Protein AF-A0A7V6R7X1-F1 (afdb_monomer)

pLDDT: mean 80.24, std 19.77, range [39.16, 97.25]

Nearest PDB structures (foldseek):
  8z6g-assembly3_F  TM=8.104E-0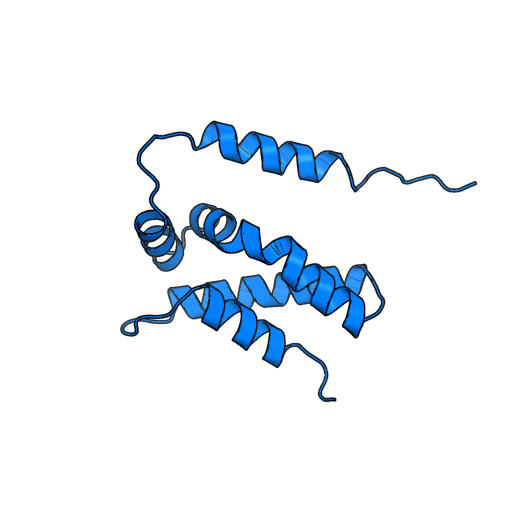1  e=7.798E-03  Pseudomonas aeruginosa
  8z6g-assembly1_B  TM=7.998E-01  e=6.661E-03  Pseudomonas aeruginosa
  5wur-assembly1_A  TM=8.521E-01  e=8.299E-02  Bacillus subtilis subsp. subtilis str. 168
  6dxo-assembly1_A  TM=8.336E-01  e=2.637E-01  Streptomyces venezuelae ATCC 10712
  5wur-assembly2_B  TM=8.017E-01  e=2.780E-01  Bacillus subtilis subsp. subtilis str. 168

Foldseek 3Di:
DDDDPDPDPPVVVVVVVVVVVPPPPDDDLVNLLVCLLVVNPVSLCVNCVVVLVVQLVVLCVQVVDNVRSVVLSVVLSVQLSVVSNPDDDDPDDSVNSSVVSSVVSRPDD

Structure (mmCIF, N/CA/C/O backbone):
data_AF-A0A7V6R7X1-F1
#
_entry.id   AF-A0A7V6R7X1-F1
#
loop_
_atom_site.group_PDB
_atom_site.id
_atom_site.type_symbol
_atom_site.label_atom_id
_atom_site.label_alt_id
_atom_site.label_comp_id
_atom_site.label_asym_id
_atom_site.label_entity_id
_atom_site.label_seq_id
_atom_site.pdbx_PDB_ins_code
_atom_site.Cartn_x
_atom_site.Cartn_y
_atom_site.Cartn_z
_atom_site.occupancy
_atom_site.B_iso_or_equiv
_atom_site.auth_seq_id
_atom_site.auth_comp_id
_atom_site.auth_asym_id
_atom_site.auth_atom_id
_atom_site.pdbx_PDB_model_num
ATOM 1 N N . MET A 1 1 ? 2.155 2.011 -38.279 1.00 39.66 1 MET A N 1
ATOM 2 C CA . MET A 1 1 ? 3.055 2.353 -37.157 1.00 39.66 1 MET A CA 1
ATOM 3 C C . MET A 1 1 ? 2.211 2.602 -35.918 1.00 39.66 1 MET A C 1
ATOM 5 O O . MET A 1 1 ? 1.250 3.352 -36.013 1.00 39.66 1 MET A O 1
ATOM 9 N N . GLY A 1 2 ? 2.538 1.871 -34.847 1.00 44.44 2 GLY A N 1
ATOM 10 C CA . GLY A 1 2 ? 1.941 1.805 -33.504 1.00 44.44 2 GLY A CA 1
ATOM 11 C C . GLY A 1 2 ? 0.762 2.716 -33.172 1.00 44.44 2 GLY A C 1
ATOM 12 O O . GLY A 1 2 ? 0.941 3.905 -32.918 1.00 44.44 2 GLY A O 1
ATOM 13 N N . LYS A 1 3 ? -0.428 2.111 -33.091 1.00 48.31 3 LYS A N 1
ATOM 14 C CA . LYS A 1 3 ? -1.525 2.613 -32.259 1.00 48.31 3 LYS A CA 1
ATOM 15 C C . LYS A 1 3 ? -1.179 2.377 -30.780 1.00 48.31 3 LYS A C 1
ATOM 17 O O . LYS A 1 3 ? -0.297 1.584 -30.482 1.00 48.31 3 LYS A O 1
ATOM 22 N N . GLU A 1 4 ? -1.947 3.032 -29.909 1.00 43.97 4 GLU A N 1
ATOM 23 C CA . GLU A 1 4 ? -2.047 2.806 -28.453 1.00 43.97 4 GLU A CA 1
ATOM 24 C C . GLU A 1 4 ? -1.233 3.747 -27.547 1.00 43.97 4 GLU A C 1
ATOM 26 O O . GLU A 1 4 ? -0.453 3.341 -26.696 1.00 43.97 4 GLU A O 1
ATOM 31 N N . ARG A 1 5 ? -1.535 5.049 -27.639 1.00 43.69 5 ARG A N 1
ATOM 32 C CA . ARG A 1 5 ? -1.410 6.000 -26.514 1.00 43.69 5 ARG A CA 1
ATOM 33 C C . ARG A 1 5 ? -2.741 6.136 -25.755 1.00 43.69 5 ARG A C 1
ATOM 35 O O . ARG A 1 5 ? -3.225 7.235 -25.528 1.00 43.69 5 ARG A O 1
ATOM 42 N N . GLY A 1 6 ? -3.387 5.008 -25.451 1.00 39.16 6 GLY A N 1
ATOM 43 C CA . GLY A 1 6 ? -4.769 4.980 -24.949 1.00 39.16 6 GLY A CA 1
ATOM 44 C C . GLY A 1 6 ? -4.942 4.774 -23.442 1.00 39.16 6 GLY A C 1
ATOM 45 O O . GLY A 1 6 ? -6.056 4.927 -22.952 1.00 39.16 6 GLY A O 1
ATOM 46 N N . LEU A 1 7 ? -3.887 4.424 -22.693 1.00 45.88 7 LEU A N 1
ATOM 47 C CA . LEU A 1 7 ? -4.035 3.996 -21.289 1.00 45.88 7 LEU A CA 1
ATOM 48 C C . LEU A 1 7 ? -3.414 4.924 -20.233 1.00 45.88 7 LEU A C 1
ATOM 50 O O . LEU A 1 7 ? -3.650 4.705 -19.046 1.00 45.88 7 LEU A O 1
ATOM 54 N N . SER A 1 8 ? -2.655 5.957 -20.613 1.00 49.72 8 SER A N 1
ATOM 55 C CA . SER A 1 8 ? -1.958 6.811 -19.638 1.00 49.72 8 SER A CA 1
ATOM 56 C C . SER A 1 8 ? -2.762 8.023 -19.164 1.00 49.72 8 SER A C 1
ATOM 58 O O . SER A 1 8 ? -2.602 8.415 -18.018 1.00 49.72 8 SER A O 1
ATOM 60 N N . GLU A 1 9 ? -3.657 8.602 -19.970 1.00 44.53 9 GLU A N 1
ATOM 61 C CA . GLU A 1 9 ? -4.271 9.901 -19.620 1.00 44.53 9 GLU A CA 1
ATOM 62 C C . GLU A 1 9 ? -5.688 9.799 -19.031 1.00 44.53 9 GLU A C 1
ATOM 64 O O . GLU A 1 9 ? -6.096 10.663 -18.254 1.00 44.53 9 GLU A O 1
ATOM 69 N N . ASN A 1 10 ? -6.416 8.707 -19.295 1.00 42.59 10 ASN A N 1
ATOM 70 C CA . ASN A 1 10 ? -7.805 8.562 -18.835 1.00 42.59 10 ASN A CA 1
ATOM 71 C C . ASN A 1 10 ? -7.940 7.975 -17.414 1.00 42.59 10 ASN A C 1
ATOM 73 O O . ASN A 1 10 ? -8.997 8.072 -16.802 1.00 42.59 10 ASN A O 1
ATOM 77 N N . ARG A 1 11 ? -6.879 7.367 -16.856 1.00 46.03 11 ARG A N 1
ATOM 78 C CA . ARG A 1 11 ? -6.875 6.917 -15.446 1.00 46.03 11 ARG A CA 1
ATOM 79 C C . ARG A 1 11 ? -6.431 8.015 -14.482 1.00 46.03 11 ARG A C 1
ATOM 81 O O . ARG A 1 11 ? -6.961 8.087 -13.381 1.00 46.03 11 ARG A O 1
ATOM 88 N N . LEU A 1 12 ? -5.535 8.906 -14.913 1.00 44.72 12 LEU A N 1
ATOM 89 C CA . LEU A 1 12 ? -5.095 10.069 -14.127 1.00 44.72 12 LEU A CA 1
ATOM 90 C C . LEU A 1 12 ? -6.210 11.115 -13.951 1.00 44.72 12 LEU A C 1
ATOM 92 O O . LEU A 1 12 ? -6.329 11.712 -12.886 1.00 44.72 12 LEU A O 1
ATOM 96 N N . SER A 1 13 ? -7.075 11.282 -14.953 1.00 44.25 13 SER A N 1
ATOM 97 C CA . SER A 1 13 ? -8.230 12.190 -14.884 1.00 44.25 13 SER A CA 1
ATOM 98 C C . SER A 1 13 ? -9.359 11.673 -13.979 1.00 44.25 13 SER A C 1
ATOM 100 O O . SER A 1 13 ? -10.052 12.485 -13.374 1.00 44.25 13 SER A O 1
ATOM 102 N N . ILE A 1 14 ? -9.508 10.353 -13.797 1.00 50.44 14 ILE A N 1
ATOM 103 C CA . ILE A 1 14 ? -10.437 9.782 -12.798 1.00 50.44 14 ILE A CA 1
ATOM 104 C C . ILE A 1 14 ? -9.889 9.938 -11.372 1.00 50.44 14 ILE A C 1
ATOM 106 O O . ILE A 1 14 ? -10.660 10.203 -10.452 1.00 50.44 14 ILE A O 1
ATOM 110 N N . ILE A 1 15 ? -8.570 9.817 -11.186 1.00 51.84 15 ILE A N 1
ATOM 111 C CA . ILE A 1 15 ? -7.921 9.985 -9.875 1.00 51.84 15 ILE A CA 1
ATOM 112 C C . ILE A 1 15 ? -8.025 11.442 -9.402 1.00 51.84 15 ILE A C 1
ATOM 114 O O . ILE A 1 15 ? -8.459 11.680 -8.278 1.00 51.84 15 ILE A O 1
ATOM 118 N N . ASN A 1 16 ? -7.736 12.414 -10.277 1.00 45.84 16 ASN A N 1
ATOM 119 C CA . ASN A 1 16 ? -7.869 13.833 -9.928 1.00 45.84 16 ASN A CA 1
ATOM 120 C C . ASN A 1 16 ? -9.326 14.240 -9.650 1.00 45.84 16 ASN A C 1
ATOM 122 O O . ASN A 1 16 ? -9.563 15.023 -8.741 1.00 45.84 16 ASN A O 1
ATOM 126 N N . ASN A 1 17 ? -10.307 13.671 -10.363 1.00 43.00 17 ASN A N 1
ATOM 127 C CA . ASN A 1 17 ? -11.726 13.954 -10.102 1.00 43.00 17 ASN A CA 1
ATOM 128 C C . ASN A 1 17 ? -12.254 13.331 -8.802 1.00 43.00 17 ASN A C 1
ATOM 130 O O . ASN A 1 17 ? -13.216 13.844 -8.238 1.00 43.00 17 ASN A O 1
ATOM 134 N N . ARG A 1 18 ? -11.679 12.217 -8.322 1.00 52.97 18 ARG A N 1
ATOM 135 C CA . ARG A 1 18 ? -12.118 11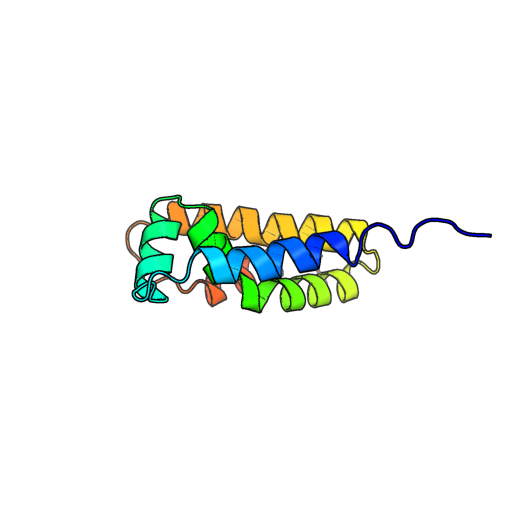.630 -7.047 1.00 52.97 18 ARG A CA 1
ATOM 136 C C . ARG A 1 18 ? -11.761 12.521 -5.869 1.00 52.97 18 ARG A C 1
ATOM 138 O O . ARG A 1 18 ? -12.601 12.654 -4.996 1.00 52.97 18 ARG A O 1
ATOM 145 N N . PHE A 1 19 ? -10.585 13.147 -5.864 1.00 52.28 19 PHE A N 1
ATOM 146 C CA . PHE A 1 19 ? -10.148 14.019 -4.767 1.00 52.28 19 PHE A CA 1
ATOM 147 C C . PHE A 1 19 ? -11.090 15.213 -4.530 1.00 52.28 19 PHE A C 1
ATOM 149 O O . PHE A 1 19 ? -11.369 15.536 -3.379 1.00 52.28 19 PHE A O 1
ATOM 156 N N . ASP A 1 20 ? -11.641 15.816 -5.589 1.00 51.16 20 ASP A N 1
ATOM 157 C CA . ASP A 1 20 ? -12.607 16.923 -5.475 1.00 51.16 20 ASP A CA 1
ATOM 158 C C . ASP A 1 20 ? -13.999 16.483 -4.971 1.00 51.16 20 ASP A C 1
ATOM 160 O O . ASP A 1 20 ? -14.735 17.290 -4.405 1.00 51.16 20 ASP A O 1
ATOM 164 N N . LEU A 1 21 ? -14.377 15.206 -5.124 1.00 52.06 21 LEU A N 1
ATOM 165 C CA . LEU A 1 21 ? -15.691 14.686 -4.704 1.00 52.06 21 LEU A CA 1
ATOM 166 C C . LEU A 1 21 ? -15.766 14.302 -3.217 1.00 52.06 21 LEU A C 1
ATOM 168 O O . LEU A 1 21 ? -16.863 14.116 -2.696 1.00 52.06 21 LEU A O 1
ATOM 172 N N . ILE A 1 22 ? -14.619 14.190 -2.543 1.00 53.41 22 ILE A N 1
ATOM 173 C CA . ILE A 1 22 ? -14.487 13.824 -1.116 1.00 53.41 22 ILE A CA 1
ATOM 174 C C . ILE A 1 22 ? -14.056 15.020 -0.265 1.00 53.41 22 ILE A C 1
ATOM 176 O O . ILE A 1 22 ? -13.668 14.858 0.886 1.00 53.41 22 ILE A O 1
ATOM 180 N N . ALA A 1 23 ? -14.158 16.237 -0.807 1.00 49.25 23 ALA A N 1
ATOM 181 C CA . ALA A 1 23 ? -13.892 17.488 -0.102 1.00 49.25 23 ALA A CA 1
ATOM 182 C C . ALA A 1 23 ? -14.970 17.819 0.958 1.00 49.25 23 ALA A C 1
ATOM 184 O O . ALA A 1 23 ? -15.403 18.966 1.085 1.00 49.25 23 ALA A O 1
ATOM 185 N N . ASP A 1 24 ? -15.400 16.821 1.732 1.00 52.47 24 ASP A N 1
ATOM 186 C CA . ASP A 1 24 ? -15.969 17.050 3.049 1.00 52.47 24 ASP A CA 1
ATOM 187 C C . ASP A 1 24 ? -14.801 17.364 3.994 1.00 52.47 24 ASP A C 1
ATOM 189 O O . ASP A 1 24 ? -13.781 16.676 4.041 1.00 52.47 24 ASP A O 1
ATOM 193 N N . LYS A 1 25 ? -14.901 18.498 4.675 1.00 52.53 25 LYS A N 1
ATOM 194 C CA . LYS A 1 25 ? -13.785 19.290 5.212 1.00 52.53 25 LYS A CA 1
ATOM 195 C C . LYS A 1 25 ? -13.067 18.658 6.426 1.00 52.53 25 LYS A C 1
ATOM 197 O O . LYS A 1 25 ? -12.226 19.320 7.030 1.00 52.53 25 LYS A O 1
ATOM 202 N N . ASP A 1 26 ? -13.364 17.398 6.753 1.00 54.62 26 ASP A N 1
ATOM 203 C CA . ASP A 1 26 ? -13.068 16.739 8.033 1.00 54.62 26 ASP A CA 1
ATOM 204 C C . ASP A 1 26 ? -12.384 15.352 7.907 1.00 54.62 26 ASP A C 1
ATOM 206 O O . ASP A 1 26 ? -12.271 14.610 8.887 1.00 54.62 26 ASP A O 1
ATOM 210 N N . GLU A 1 27 ? -11.878 14.961 6.730 1.00 69.38 27 GLU A N 1
ATOM 211 C CA . GLU A 1 27 ? -11.126 13.701 6.582 1.00 69.38 27 GLU A CA 1
ATOM 212 C C . GLU A 1 27 ? -9.644 13.849 6.964 1.00 69.38 27 GLU A C 1
ATOM 214 O O . GLU A 1 27 ? -8.763 14.058 6.131 1.00 69.38 27 GLU A O 1
ATOM 219 N N . THR A 1 28 ? -9.352 13.722 8.261 1.00 84.94 28 THR A N 1
ATOM 220 C CA . THR A 1 28 ? -7.971 13.634 8.760 1.00 84.94 28 THR A CA 1
ATOM 221 C C . THR A 1 28 ? -7.317 12.295 8.383 1.00 84.94 28 THR A C 1
ATOM 223 O O . THR A 1 28 ? -8.017 11.285 8.235 1.00 84.94 28 THR A O 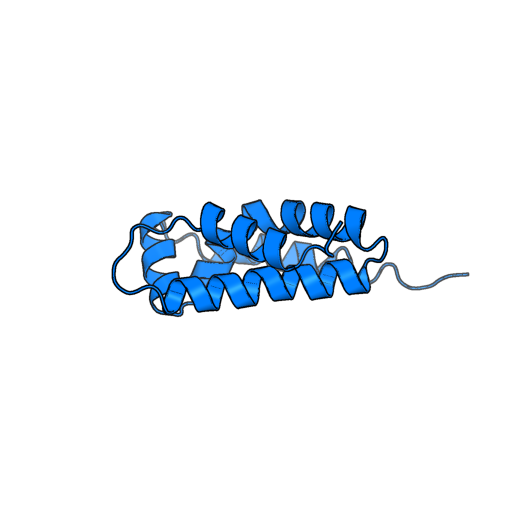1
ATOM 226 N N . PRO A 1 29 ? -5.973 12.226 8.286 1.00 83.12 29 PRO A N 1
ATOM 227 C CA . PRO A 1 29 ? -5.256 10.962 8.091 1.00 83.12 29 PRO A CA 1
ATOM 228 C C . PRO A 1 29 ? -5.649 9.886 9.113 1.00 83.12 29 PRO A C 1
ATOM 230 O O . PRO A 1 29 ? -5.756 8.710 8.774 1.00 83.12 29 PRO A O 1
ATOM 233 N N . GLU A 1 30 ? -5.916 10.283 10.355 1.00 86.50 30 GLU A N 1
ATOM 234 C CA . GLU A 1 30 ? -6.372 9.407 11.432 1.00 86.50 30 GLU A CA 1
ATOM 235 C C . GLU A 1 30 ? -7.779 8.847 11.177 1.00 86.50 30 GLU A C 1
ATOM 237 O O . GLU A 1 30 ? -8.017 7.659 11.406 1.00 86.50 30 GLU A O 1
ATOM 242 N N . SER A 1 31 ? -8.699 9.674 10.667 1.00 89.81 31 SER A N 1
ATOM 243 C CA . SER A 1 31 ? -10.050 9.251 10.272 1.00 89.81 31 SER A CA 1
ATOM 244 C C . SER A 1 31 ? -9.998 8.259 9.110 1.00 89.81 31 SER A C 1
ATOM 246 O O . SER A 1 31 ? -10.581 7.173 9.185 1.00 89.81 31 SER A O 1
ATOM 248 N N . LEU A 1 32 ? -9.212 8.573 8.076 1.00 90.19 32 LEU A N 1
ATOM 249 C CA . LEU A 1 32 ? -8.978 7.678 6.943 1.00 90.19 32 LEU A CA 1
ATOM 250 C C . LEU A 1 32 ? -8.373 6.350 7.403 1.00 90.19 32 LEU A C 1
ATOM 252 O O . LEU A 1 32 ? -8.812 5.284 6.975 1.00 90.19 32 LEU A O 1
ATOM 256 N N . PHE A 1 33 ? -7.409 6.390 8.324 1.00 90.94 33 PHE A N 1
ATOM 257 C CA . PHE A 1 33 ? -6.788 5.192 8.882 1.00 90.94 33 PHE A CA 1
ATOM 258 C C . PHE A 1 33 ? -7.797 4.312 9.624 1.00 90.94 33 PHE A C 1
ATOM 260 O O . PHE A 1 33 ? -7.811 3.095 9.432 1.00 90.94 33 PHE A O 1
ATOM 267 N N . ALA A 1 34 ? -8.668 4.910 10.439 1.00 90.06 34 ALA A N 1
ATOM 268 C CA . ALA A 1 34 ? -9.714 4.180 11.144 1.00 90.06 34 ALA A CA 1
ATOM 269 C C . ALA A 1 34 ? -10.710 3.519 10.174 1.00 90.06 34 ALA A C 1
ATOM 271 O O . ALA A 1 34 ? -11.007 2.332 10.322 1.00 90.06 34 ALA A O 1
ATOM 272 N N . LYS A 1 35 ? -11.167 4.252 9.149 1.00 91.75 35 LYS A N 1
ATOM 273 C CA . LYS A 1 35 ? -12.053 3.726 8.097 1.00 91.75 35 LYS A CA 1
ATOM 274 C C . LYS A 1 35 ? -11.391 2.591 7.312 1.00 91.75 35 LYS A C 1
ATOM 276 O O . LYS A 1 35 ? -11.976 1.520 7.163 1.00 91.75 35 LYS A O 1
ATOM 281 N N . ALA A 1 36 ? -10.144 2.778 6.881 1.00 92.62 36 ALA A N 1
ATOM 282 C CA . ALA A 1 36 ? -9.384 1.763 6.155 1.00 92.62 36 ALA A CA 1
ATOM 283 C C . ALA A 1 36 ? -9.204 0.484 6.986 1.00 92.62 36 ALA A C 1
ATOM 285 O O . ALA A 1 36 ? -9.385 -0.622 6.480 1.00 92.62 36 ALA A O 1
ATOM 286 N N . ARG A 1 37 ? -8.930 0.620 8.289 1.00 91.38 37 ARG A N 1
ATOM 287 C CA . ARG A 1 37 ? -8.845 -0.514 9.222 1.00 91.38 37 ARG A CA 1
ATOM 288 C C . ARG A 1 37 ? -10.184 -1.226 9.423 1.00 91.38 37 ARG A C 1
ATOM 290 O O . ARG A 1 37 ? -10.194 -2.428 9.667 1.00 91.38 37 ARG A O 1
ATOM 297 N N . ALA A 1 38 ? -11.300 -0.512 9.284 1.00 92.50 38 ALA A N 1
ATOM 298 C CA . ALA A 1 38 ? -12.645 -1.085 9.274 1.00 92.50 38 ALA A CA 1
ATOM 299 C C . ALA A 1 38 ? -13.022 -1.752 7.933 1.00 92.50 38 ALA A C 1
ATOM 301 O O . ALA A 1 38 ? -14.103 -2.329 7.827 1.00 92.50 38 ALA A O 1
ATOM 302 N N . GLY A 1 39 ? -12.139 -1.714 6.928 1.00 92.12 39 GLY A N 1
ATOM 303 C CA . GLY A 1 39 ? -12.350 -2.334 5.620 1.00 92.12 39 GLY A CA 1
ATOM 304 C C . GLY A 1 39 ? -12.817 -1.374 4.523 1.00 92.12 39 GLY A C 1
ATOM 305 O O . GLY A 1 39 ? -13.196 -1.837 3.448 1.00 92.12 39 GLY A O 1
ATOM 306 N N . ASP A 1 40 ? -12.785 -0.059 4.755 1.00 93.50 40 ASP A N 1
ATOM 307 C CA . ASP A 1 40 ? -13.095 0.930 3.722 1.00 93.50 40 ASP A CA 1
ATOM 308 C C . ASP A 1 40 ? -11.955 1.024 2.694 1.00 93.50 40 ASP A C 1
ATOM 310 O O . ASP A 1 40 ? -10.863 1.532 2.969 1.00 93.50 40 ASP A O 1
ATOM 314 N N . ILE A 1 41 ? -12.224 0.523 1.488 1.00 92.19 41 ILE A N 1
ATOM 315 C CA . ILE A 1 41 ? -11.267 0.513 0.379 1.00 92.19 41 ILE A CA 1
ATOM 316 C C . ILE A 1 41 ? -10.959 1.936 -0.100 1.00 92.19 41 ILE A C 1
ATOM 318 O O . ILE A 1 41 ? -9.810 2.217 -0.425 1.00 92.19 41 ILE A O 1
ATOM 322 N N . GLN A 1 42 ? -11.939 2.843 -0.121 1.00 91.12 42 GLN A N 1
ATOM 323 C CA . GLN A 1 42 ? -11.725 4.211 -0.605 1.00 91.12 42 GLN A CA 1
ATOM 324 C C . GLN A 1 42 ? -10.826 4.987 0.356 1.00 91.12 42 GLN A C 1
ATOM 326 O O . GLN A 1 42 ? -9.878 5.644 -0.073 1.00 91.12 42 GLN A O 1
ATOM 331 N N . ALA A 1 43 ? -11.058 4.839 1.662 1.00 90.69 43 ALA A N 1
ATOM 332 C CA . ALA A 1 43 ? -10.185 5.431 2.668 1.00 90.69 43 ALA A CA 1
ATOM 333 C C . ALA A 1 43 ? -8.751 4.884 2.568 1.00 90.69 43 ALA A C 1
ATOM 335 O O . ALA A 1 43 ? -7.784 5.634 2.702 1.00 90.69 43 ALA A O 1
ATOM 336 N N . PHE A 1 44 ? -8.597 3.586 2.286 1.00 93.38 44 PHE A N 1
ATOM 337 C CA . PHE A 1 44 ? -7.284 2.993 2.054 1.00 93.38 44 PHE A CA 1
ATOM 338 C C . PHE A 1 44 ? -6.605 3.549 0.797 1.00 93.38 44 PHE A C 1
ATOM 340 O O . PHE A 1 44 ? -5.432 3.903 0.871 1.00 93.38 44 PHE A O 1
ATOM 347 N N . GLU A 1 45 ? -7.322 3.672 -0.325 1.00 91.94 45 GLU A N 1
ATOM 348 C CA . GLU A 1 45 ? -6.798 4.266 -1.566 1.00 91.94 45 GLU A CA 1
ATOM 349 C C . GLU A 1 45 ? -6.221 5.669 -1.322 1.00 91.94 45 GLU A C 1
ATOM 351 O O . GLU A 1 45 ? -5.106 5.955 -1.760 1.00 91.94 45 GLU A O 1
ATOM 356 N N . LEU A 1 46 ? -6.919 6.505 -0.547 1.00 90.94 46 LEU A N 1
ATOM 357 C CA . LEU A 1 46 ? -6.452 7.848 -0.184 1.00 90.94 46 LEU A CA 1
ATOM 358 C C . LEU A 1 46 ? -5.193 7.826 0.688 1.00 90.94 46 LEU A C 1
ATOM 360 O O . LEU A 1 46 ? -4.284 8.630 0.486 1.00 90.94 46 LEU A O 1
ATOM 364 N N . LEU A 1 47 ? -5.100 6.890 1.637 1.00 91.69 47 LEU A N 1
ATOM 365 C CA . LEU A 1 47 ? -3.905 6.737 2.474 1.00 91.69 47 LEU A CA 1
ATOM 366 C C . LEU A 1 47 ? -2.680 6.289 1.676 1.00 91.69 47 LEU A C 1
ATOM 368 O O . LEU A 1 47 ? -1.553 6.646 2.035 1.00 91.69 47 LEU A O 1
ATOM 372 N N . ILE A 1 48 ? -2.876 5.465 0.640 1.00 93.56 48 ILE A N 1
ATOM 373 C CA . ILE A 1 48 ? -1.766 4.884 -0.118 1.00 93.56 48 ILE A CA 1
ATOM 374 C C . ILE A 1 48 ? -1.319 5.719 -1.320 1.00 93.56 48 ILE A C 1
ATOM 376 O O . ILE A 1 48 ? -0.234 5.453 -1.840 1.00 93.56 48 ILE A O 1
ATOM 380 N N . ASP A 1 49 ? -2.102 6.714 -1.744 1.00 92.69 49 ASP A N 1
ATOM 381 C CA . ASP A 1 49 ? -1.805 7.605 -2.875 1.00 92.69 49 ASP A CA 1
ATOM 382 C C . ASP A 1 49 ? -0.333 8.076 -2.943 1.00 92.69 49 ASP A C 1
ATOM 384 O O . ASP A 1 49 ? 0.333 7.810 -3.955 1.00 92.69 49 ASP A O 1
ATOM 388 N N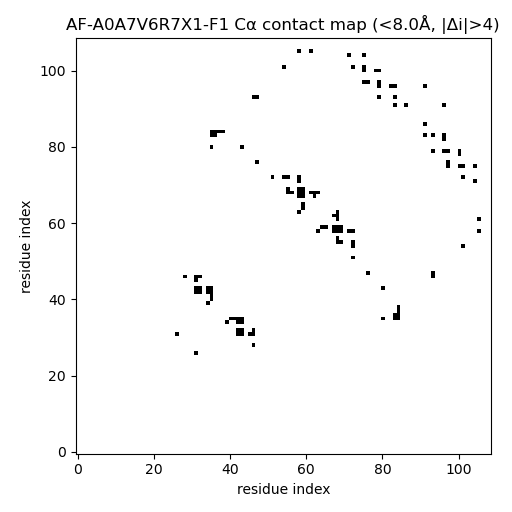 . PRO A 1 50 ? 0.270 8.619 -1.860 1.00 92.12 50 PRO A N 1
ATOM 389 C CA . PRO A 1 50 ? 1.667 9.064 -1.893 1.00 92.12 50 PRO A CA 1
ATOM 390 C C . PRO A 1 50 ? 2.687 7.934 -2.127 1.00 92.12 50 PRO A C 1
ATOM 392 O O . PRO A 1 50 ? 3.845 8.198 -2.463 1.00 92.12 50 PRO A O 1
ATOM 395 N N . TYR A 1 51 ? 2.294 6.669 -1.959 1.00 95.44 51 TYR A N 1
ATOM 396 C CA . TYR A 1 51 ? 3.147 5.498 -2.164 1.00 95.44 51 TYR A CA 1
ATOM 397 C C . TYR A 1 51 ? 2.962 4.850 -3.539 1.00 95.44 51 TYR A C 1
ATOM 399 O O . TYR A 1 51 ? 3.880 4.154 -3.977 1.00 95.44 51 TYR A O 1
ATOM 407 N N . LEU A 1 52 ? 1.850 5.094 -4.247 1.00 92.75 52 LEU A N 1
ATOM 408 C CA . LEU A 1 52 ? 1.526 4.445 -5.528 1.00 92.75 52 LEU A CA 1
ATOM 409 C C . LEU A 1 52 ? 2.671 4.568 -6.537 1.00 92.75 52 LEU A C 1
ATOM 411 O O . LEU A 1 52 ? 3.213 3.566 -7.010 1.00 92.75 52 LEU A O 1
ATOM 415 N N . LYS A 1 53 ? 3.102 5.805 -6.811 1.00 94.06 53 LYS A N 1
ATOM 416 C CA . LYS A 1 53 ? 4.193 6.078 -7.757 1.00 94.06 53 LYS A CA 1
ATOM 417 C C . LYS A 1 53 ? 5.515 5.475 -7.285 1.00 94.06 53 LYS A C 1
ATOM 419 O O . LYS A 1 53 ? 6.255 4.915 -8.088 1.00 94.06 53 LYS A O 1
ATOM 424 N N . LYS A 1 54 ? 5.817 5.582 -5.989 1.00 95.62 54 LYS A N 1
ATOM 425 C CA . LYS A 1 54 ? 7.102 5.148 -5.430 1.00 95.62 54 LYS A CA 1
ATOM 426 C C . LYS A 1 54 ? 7.264 3.632 -5.479 1.00 95.62 54 LYS A C 1
ATOM 428 O O . LYS A 1 54 ? 8.308 3.155 -5.914 1.00 95.62 54 LYS A O 1
ATOM 433 N N . ILE A 1 55 ? 6.244 2.886 -5.063 1.00 96.38 55 ILE A N 1
ATOM 434 C CA . ILE A 1 55 ? 6.260 1.421 -5.103 1.00 96.38 55 ILE A CA 1
ATOM 435 C C . ILE A 1 55 ? 6.316 0.935 -6.545 1.00 96.38 55 ILE A C 1
ATOM 437 O O . ILE A 1 55 ? 7.156 0.094 -6.854 1.00 96.38 55 ILE A O 1
ATOM 441 N N . TYR A 1 56 ? 5.537 1.539 -7.443 1.00 95.44 56 TYR A N 1
ATOM 442 C CA . TYR A 1 56 ? 5.616 1.204 -8.860 1.00 95.44 56 TYR A CA 1
ATOM 443 C C . TYR A 1 56 ? 7.015 1.426 -9.442 1.00 95.44 56 TYR A C 1
ATOM 445 O O . TYR A 1 56 ? 7.533 0.547 -10.122 1.00 95.44 56 TYR A O 1
ATOM 453 N N . SER A 1 57 ? 7.671 2.552 -9.141 1.00 95.50 57 SER A N 1
ATOM 454 C CA . SER A 1 57 ? 9.044 2.798 -9.599 1.00 95.50 57 SER A CA 1
ATOM 455 C C . SER A 1 57 ? 10.047 1.783 -9.048 1.00 95.50 57 SER A C 1
ATOM 457 O O . SER A 1 57 ? 10.928 1.353 -9.785 1.00 95.50 57 SER A O 1
ATOM 459 N N . ILE A 1 58 ? 9.918 1.377 -7.780 1.00 95.19 58 ILE A N 1
ATOM 460 C CA . ILE A 1 58 ? 10.772 0.331 -7.198 1.00 95.19 58 ILE A CA 1
ATOM 461 C C . ILE A 1 58 ? 10.580 -0.984 -7.957 1.00 95.19 58 ILE A C 1
ATOM 463 O O . ILE A 1 58 ? 11.561 -1.574 -8.398 1.00 95.19 58 ILE A O 1
ATOM 467 N N . MET A 1 59 ? 9.332 -1.411 -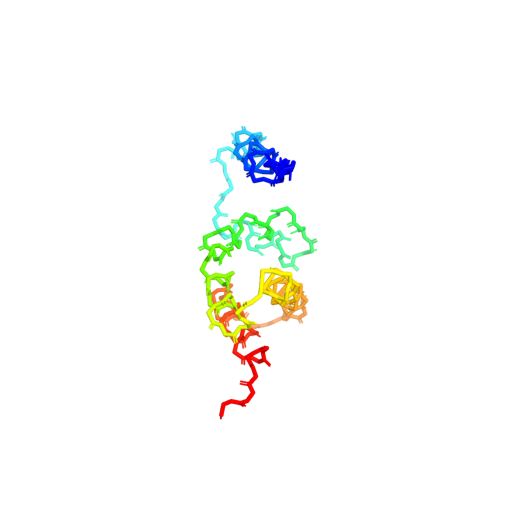8.158 1.00 95.25 59 MET A N 1
ATOM 468 C CA . MET A 1 59 ? 9.045 -2.668 -8.850 1.00 95.25 59 MET A CA 1
ATOM 469 C C . MET A 1 59 ? 9.464 -2.617 -10.319 1.00 95.25 59 MET A C 1
ATOM 471 O O . MET A 1 59 ? 10.012 -3.585 -10.828 1.00 95.25 59 MET A O 1
ATOM 475 N N . LEU A 1 60 ? 9.297 -1.479 -10.991 1.00 95.50 60 LEU A N 1
ATOM 476 C CA . LEU A 1 60 ? 9.728 -1.320 -12.377 1.00 95.50 60 LEU A CA 1
ATOM 477 C C . LEU A 1 60 ? 11.243 -1.463 -12.539 1.00 95.50 60 LEU A C 1
ATOM 479 O O . LEU A 1 60 ? 11.685 -2.103 -13.485 1.00 95.50 60 LEU A O 1
ATOM 483 N N . ASN A 1 61 ? 12.031 -0.918 -11.610 1.00 95.25 61 ASN A N 1
ATOM 484 C CA . ASN A 1 61 ? 13.489 -1.063 -11.643 1.00 95.25 61 ASN A CA 1
ATOM 485 C C . ASN A 1 61 ? 13.955 -2.505 -11.401 1.00 95.25 61 ASN A C 1
ATOM 487 O O . ASN A 1 61 ? 15.041 -2.870 -11.826 1.00 95.25 61 ASN A O 1
ATOM 491 N N . VAL A 1 62 ? 13.165 -3.298 -10.678 1.00 94.00 62 VAL A N 1
ATOM 492 C CA . VAL A 1 62 ? 13.528 -4.662 -10.269 1.00 94.00 62 VAL A CA 1
ATOM 493 C C . VAL A 1 62 ? 13.083 -5.698 -11.294 1.00 94.00 62 VAL A C 1
ATOM 495 O O . VAL A 1 62 ? 13.820 -6.631 -11.583 1.00 94.00 62 VAL A O 1
ATOM 498 N N . TYR A 1 63 ? 11.869 -5.548 -11.818 1.00 93.25 63 TYR A N 1
ATOM 499 C CA . TYR A 1 63 ? 11.266 -6.500 -12.747 1.00 93.25 63 TYR A CA 1
ATOM 500 C C . TYR A 1 63 ? 11.503 -6.129 -14.217 1.00 93.25 63 TYR A C 1
ATOM 502 O O . TYR A 1 63 ? 11.227 -6.943 -15.091 1.00 93.25 63 TYR A O 1
ATOM 510 N N . GLU A 1 64 ? 11.959 -4.900 -14.498 1.00 93.00 64 GLU A N 1
ATOM 511 C CA . GLU A 1 64 ? 12.275 -4.375 -15.842 1.00 93.00 64 GLU A CA 1
ATOM 512 C C . GLU A 1 64 ? 11.129 -4.506 -16.869 1.00 93.00 64 GLU A C 1
ATOM 514 O O . GLU A 1 64 ? 11.313 -4.362 -18.077 1.00 93.00 64 GLU A O 1
ATOM 519 N N . ASN A 1 65 ? 9.909 -4.737 -16.383 1.00 93.50 65 ASN A N 1
ATOM 520 C CA . ASN A 1 65 ? 8.710 -4.969 -17.169 1.00 93.50 65 ASN A CA 1
ATOM 521 C C . ASN A 1 65 ? 7.527 -4.251 -16.507 1.00 93.50 65 ASN A C 1
ATOM 523 O O . ASN A 1 65 ? 7.293 -4.386 -15.306 1.00 93.50 65 ASN A O 1
ATOM 527 N N . SER A 1 66 ? 6.772 -3.472 -17.285 1.00 92.75 66 SER A N 1
ATOM 528 C CA . SER A 1 66 ? 5.654 -2.673 -16.772 1.00 92.75 66 SER A CA 1
ATOM 529 C C . SER A 1 66 ? 4.454 -3.506 -16.313 1.00 92.75 66 SER A C 1
ATOM 531 O O . SER A 1 66 ? 3.778 -3.108 -15.362 1.00 92.75 66 SER A O 1
ATOM 533 N N . GLU A 1 67 ? 4.182 -4.643 -16.956 1.00 94.56 67 GLU A N 1
ATOM 534 C CA . GLU A 1 67 ? 3.096 -5.557 -16.594 1.00 94.56 67 GLU A CA 1
ATOM 535 C C . GLU A 1 67 ? 3.378 -6.204 -15.238 1.00 94.56 67 GLU A C 1
ATOM 537 O O . GLU A 1 67 ? 2.558 -6.097 -14.321 1.00 94.56 67 GLU A O 1
ATOM 542 N N . ASP A 1 68 ? 4.573 -6.772 -15.067 1.00 94.25 68 ASP A N 1
ATOM 543 C CA . ASP A 1 68 ? 4.987 -7.357 -13.792 1.00 94.25 68 ASP A CA 1
ATOM 544 C C . ASP A 1 68 ? 5.101 -6.302 -12.696 1.00 94.25 68 ASP A C 1
ATOM 546 O O . ASP A 1 68 ? 4.583 -6.500 -11.597 1.00 94.25 68 ASP A O 1
ATOM 550 N N . ALA A 1 69 ? 5.686 -5.140 -12.993 1.00 94.25 69 ALA A N 1
ATOM 551 C CA . ALA A 1 69 ? 5.768 -4.047 -12.032 1.00 94.25 69 ALA A CA 1
ATOM 552 C C . ALA A 1 69 ? 4.381 -3.600 -11.557 1.00 94.25 69 ALA A C 1
ATOM 554 O O . ALA A 1 69 ? 4.180 -3.381 -10.360 1.00 9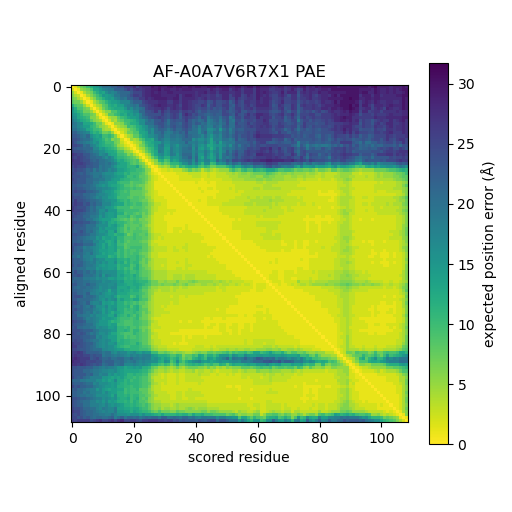4.25 69 ALA A O 1
ATOM 555 N N . SER A 1 70 ? 3.407 -3.493 -12.467 1.00 93.06 70 SER A N 1
ATOM 556 C CA . SER A 1 70 ? 2.027 -3.153 -12.119 1.00 93.06 70 SER A CA 1
ATOM 557 C C . SER A 1 70 ? 1.383 -4.243 -11.267 1.00 93.06 70 SER A C 1
ATOM 559 O O . SER A 1 70 ? 0.828 -3.939 -10.209 1.00 93.06 70 SER A O 1
ATOM 561 N N . ARG A 1 71 ? 1.503 -5.509 -11.682 1.00 96.69 71 ARG A N 1
ATOM 562 C CA . ARG A 1 71 ? 0.935 -6.666 -10.980 1.00 96.69 71 ARG A CA 1
ATOM 563 C C . ARG A 1 71 ? 1.491 -6.795 -9.564 1.00 96.69 71 ARG A C 1
ATOM 565 O O . ARG A 1 71 ? 0.721 -6.906 -8.613 1.00 96.69 71 ARG A O 1
ATOM 572 N N . ILE A 1 72 ? 2.811 -6.726 -9.409 1.00 96.31 72 ILE A N 1
ATOM 573 C CA . ILE A 1 72 ? 3.472 -6.842 -8.106 1.00 96.31 72 ILE A CA 1
ATOM 574 C C . ILE A 1 72 ? 3.153 -5.633 -7.226 1.00 96.31 72 ILE A C 1
ATOM 576 O O . ILE A 1 72 ? 2.860 -5.804 -6.046 1.00 96.31 72 ILE A O 1
ATOM 580 N N . SER A 1 73 ? 3.121 -4.416 -7.780 1.00 95.69 73 SER A N 1
ATOM 581 C CA . SER A 1 73 ? 2.724 -3.228 -7.009 1.00 95.69 73 SER A CA 1
ATOM 582 C C . SER A 1 73 ? 1.299 -3.349 -6.468 1.00 95.69 73 SER A C 1
ATOM 584 O O . SER A 1 73 ? 1.049 -3.017 -5.313 1.00 95.69 73 SER A O 1
ATOM 586 N N . GLN A 1 74 ? 0.362 -3.864 -7.266 1.00 95.88 74 GLN A N 1
ATOM 587 C CA . GLN A 1 74 ? -0.995 -4.143 -6.791 1.00 95.88 74 GLN A CA 1
ATOM 588 C C . GLN A 1 74 ? -0.989 -5.197 -5.680 1.00 95.88 74 GLN A C 1
ATOM 590 O O . GLN A 1 74 ? -1.664 -5.023 -4.667 1.00 95.88 74 GLN A O 1
ATOM 595 N N . GLU A 1 75 ? -0.194 -6.258 -5.831 1.00 96.69 75 GLU A N 1
ATOM 596 C CA . GLU A 1 75 ? -0.054 -7.291 -4.805 1.00 96.69 75 GLU A CA 1
ATOM 597 C C . GLU A 1 75 ? 0.478 -6.721 -3.477 1.00 96.69 75 GLU A C 1
ATOM 599 O O . GLU A 1 75 ? -0.028 -7.103 -2.419 1.00 96.69 75 GLU A O 1
ATOM 604 N N . VAL A 1 76 ? 1.409 -5.753 -3.519 1.00 97.25 76 VAL A N 1
ATOM 605 C CA . VAL A 1 76 ? 1.870 -5.013 -2.328 1.00 97.25 76 VAL A CA 1
ATOM 606 C C . VAL A 1 76 ? 0.693 -4.366 -1.607 1.00 97.25 76 VAL A C 1
ATOM 608 O O . VAL A 1 76 ? 0.506 -4.585 -0.413 1.00 97.25 76 VAL A O 1
ATOM 611 N N . PHE A 1 77 ? -0.122 -3.583 -2.313 1.00 96.94 77 PHE A N 1
ATOM 612 C CA . PHE A 1 77 ? -1.214 -2.841 -1.682 1.00 96.94 77 PHE A CA 1
ATOM 613 C C . PHE A 1 77 ? -2.347 -3.754 -1.200 1.00 96.94 77 PHE A C 1
ATOM 615 O O . PHE A 1 77 ? -2.888 -3.528 -0.120 1.00 96.94 77 PHE A O 1
ATOM 622 N N . ILE A 1 78 ? -2.657 -4.832 -1.929 1.00 96.00 78 ILE A N 1
ATOM 623 C CA . ILE A 1 78 ? -3.649 -5.835 -1.507 1.00 96.00 78 ILE A CA 1
ATOM 624 C C . ILE A 1 78 ? -3.205 -6.525 -0.212 1.00 96.00 78 ILE A C 1
ATOM 626 O O . ILE A 1 78 ? -4.004 -6.686 0.714 1.00 96.00 78 ILE A O 1
ATOM 630 N N . LYS A 1 79 ? -1.937 -6.940 -0.125 1.00 95.62 79 LYS A N 1
ATOM 631 C CA . LYS A 1 79 ? -1.388 -7.552 1.093 1.00 95.62 79 LYS A CA 1
ATOM 632 C C . LYS A 1 79 ? -1.324 -6.548 2.242 1.00 95.62 79 LYS A C 1
ATOM 634 O O . LYS A 1 79 ? -1.724 -6.895 3.349 1.00 95.62 79 LYS A O 1
ATOM 639 N N . ALA A 1 80 ? -0.930 -5.304 1.971 1.00 95.88 80 ALA A N 1
ATOM 640 C CA . ALA A 1 80 ? -0.904 -4.250 2.978 1.00 95.88 80 ALA A CA 1
ATOM 641 C C . ALA A 1 80 ? -2.299 -3.951 3.550 1.00 95.88 80 ALA A C 1
ATOM 643 O O . ALA A 1 80 ? -2.448 -3.821 4.764 1.00 95.88 80 ALA A O 1
ATOM 644 N N . PHE A 1 81 ? -3.335 -3.918 2.707 1.00 95.25 81 PHE A N 1
ATOM 645 C CA . PHE A 1 81 ? -4.720 -3.761 3.154 1.00 95.25 81 PHE A CA 1
ATOM 646 C C . PHE A 1 81 ? -5.165 -4.928 4.042 1.00 95.25 81 PHE A C 1
ATOM 648 O O . PHE A 1 81 ? -5.727 -4.719 5.115 1.00 95.25 81 PHE A O 1
ATOM 655 N N . ARG A 1 82 ? -4.853 -6.166 3.636 1.00 94.12 82 ARG A N 1
ATOM 656 C CA . ARG A 1 82 ? -5.148 -7.368 4.432 1.00 94.12 82 ARG A CA 1
ATOM 657 C C . ARG A 1 82 ? -4.430 -7.363 5.781 1.00 94.12 82 ARG A C 1
ATOM 659 O O . ARG A 1 82 ? -5.011 -7.794 6.770 1.00 94.12 82 ARG A O 1
ATOM 666 N N . GLU A 1 83 ? -3.183 -6.908 5.841 1.00 93.56 83 GLU A N 1
ATOM 667 C CA . GLU A 1 83 ? -2.450 -6.784 7.106 1.00 93.56 83 GLU A CA 1
ATOM 668 C C . GLU A 1 83 ? -3.078 -5.701 7.997 1.00 93.56 83 GLU A C 1
ATOM 670 O O . GLU A 1 83 ? -3.326 -5.950 9.177 1.00 93.56 83 GLU A O 1
ATOM 675 N N . LEU A 1 84 ? -3.441 -4.550 7.421 1.00 93.00 84 LEU A N 1
ATOM 676 C CA . LEU A 1 84 ? -4.079 -3.444 8.138 1.00 93.00 84 LEU A CA 1
ATOM 677 C C . LEU A 1 84 ? -5.384 -3.863 8.835 1.00 93.00 84 LEU A C 1
ATOM 679 O O . LEU A 1 84 ? -5.557 -3.562 10.015 1.00 93.00 84 LEU A O 1
ATOM 683 N N . ILE A 1 85 ? -6.282 -4.570 8.139 1.00 92.75 85 ILE A N 1
ATOM 684 C CA . ILE A 1 85 ? -7.573 -5.012 8.706 1.00 92.75 85 ILE A CA 1
ATOM 685 C C . ILE A 1 85 ? -7.424 -6.140 9.742 1.00 92.75 85 ILE A C 1
ATOM 687 O O . ILE A 1 85 ? -8.271 -6.294 10.622 1.00 92.75 85 ILE A O 1
ATOM 691 N N . ASN A 1 86 ? -6.362 -6.947 9.644 1.00 89.62 86 ASN A N 1
ATOM 692 C CA . ASN A 1 86 ? -6.139 -8.095 10.528 1.00 89.62 86 ASN A CA 1
ATOM 693 C C . ASN A 1 86 ? -5.406 -7.721 11.823 1.00 89.62 86 ASN A C 1
ATOM 695 O O . ASN A 1 86 ? -5.520 -8.426 12.828 1.00 89.62 86 ASN A O 1
ATOM 699 N N . GLU A 1 87 ? -4.671 -6.612 11.833 1.00 80.44 87 GLU A N 1
ATOM 700 C CA . GLU A 1 87 ? -4.016 -6.089 13.026 1.00 80.44 87 GLU A CA 1
ATOM 701 C C . GLU A 1 87 ? -5.064 -5.577 14.032 1.00 80.44 87 GLU A C 1
ATOM 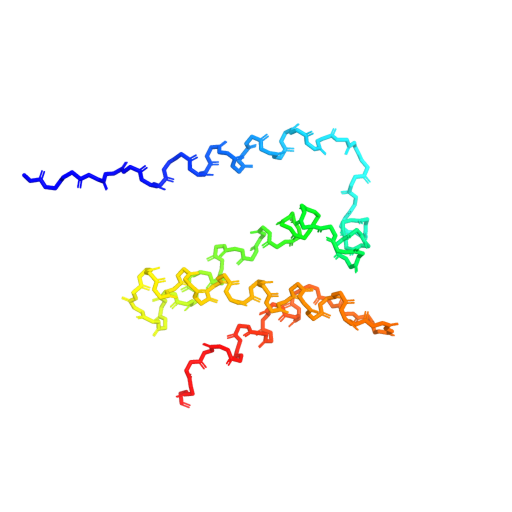703 O O . GLU A 1 87 ? -5.754 -4.587 13.786 1.00 80.44 87 GLU A O 1
ATOM 708 N N . LYS A 1 88 ? -5.174 -6.213 15.209 1.00 66.75 88 LYS A N 1
ATOM 709 C CA . LYS A 1 88 ? -6.188 -5.891 16.244 1.00 66.75 88 LYS A CA 1
ATOM 710 C C . LYS A 1 88 ? -5.655 -5.213 17.515 1.00 66.75 88 LYS A C 1
ATOM 712 O O . LYS A 1 88 ? -6.413 -5.054 18.465 1.00 66.75 88 LYS A O 1
ATOM 717 N N . GLY A 1 89 ? -4.384 -4.804 17.571 1.00 62.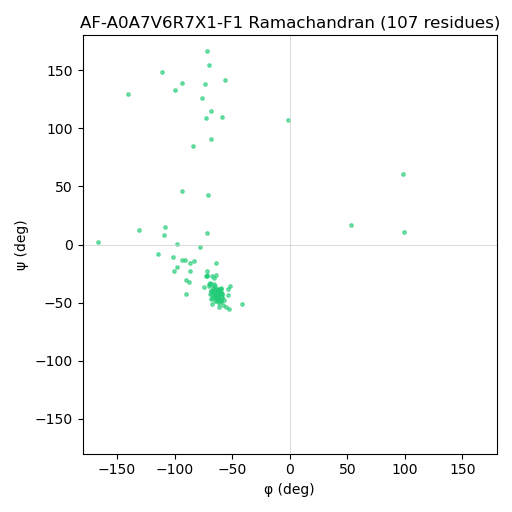94 89 GLY A N 1
ATOM 718 C CA . GLY A 1 89 ? -3.844 -4.275 18.837 1.00 62.94 89 GLY A CA 1
ATOM 719 C C . GLY A 1 89 ? -2.515 -3.524 18.808 1.00 62.94 89 GLY A C 1
ATOM 720 O O . GLY A 1 89 ? -2.054 -3.118 19.869 1.00 62.94 89 GLY A O 1
ATOM 721 N N . LYS A 1 90 ? -1.886 -3.320 17.644 1.00 64.12 90 LYS A N 1
ATOM 722 C CA . LYS A 1 90 ? -0.630 -2.561 17.544 1.00 64.12 90 LYS A CA 1
ATOM 723 C C . LYS A 1 90 ? -0.828 -1.227 16.828 1.00 64.12 90 LYS A C 1
ATOM 725 O O . LYS A 1 90 ? -1.660 -1.109 15.921 1.00 64.12 90 LYS A O 1
ATOM 730 N N . SER A 1 91 ? -0.025 -0.242 17.232 1.00 73.38 91 SER A N 1
ATOM 731 C CA . SER A 1 91 ? 0.232 0.973 16.458 1.00 73.38 91 SER A CA 1
ATOM 732 C C . SER A 1 91 ? 1.029 0.587 15.217 1.00 73.38 91 SER A C 1
ATOM 734 O O . SER A 1 91 ? 2.254 0.500 15.254 1.00 73.38 91 SER A O 1
ATOM 736 N N . VAL A 1 92 ? 0.322 0.290 14.130 1.00 82.56 92 VAL A N 1
ATOM 737 C CA . VAL A 1 92 ? 0.922 0.028 12.821 1.00 82.56 92 VAL A CA 1
ATOM 738 C C . VAL A 1 92 ? 0.814 1.279 11.960 1.00 82.56 92 VAL A C 1
ATOM 740 O O . VAL A 1 92 ? -0.235 1.912 11.903 1.00 82.56 92 VAL A O 1
ATOM 743 N N . SER A 1 93 ? 1.913 1.653 11.308 1.00 88.94 93 SER A N 1
ATOM 744 C CA . SER A 1 93 ? 1.924 2.738 10.324 1.00 88.94 93 SER A CA 1
ATOM 745 C C . SER A 1 93 ? 1.727 2.160 8.928 1.00 88.94 93 SER A C 1
ATOM 747 O O . SER A 1 93 ? 2.356 1.157 8.579 1.00 88.94 93 SER A O 1
ATOM 749 N N . ILE A 1 94 ? 0.922 2.839 8.107 1.00 90.12 94 ILE A N 1
ATOM 750 C CA . ILE A 1 94 ? 0.69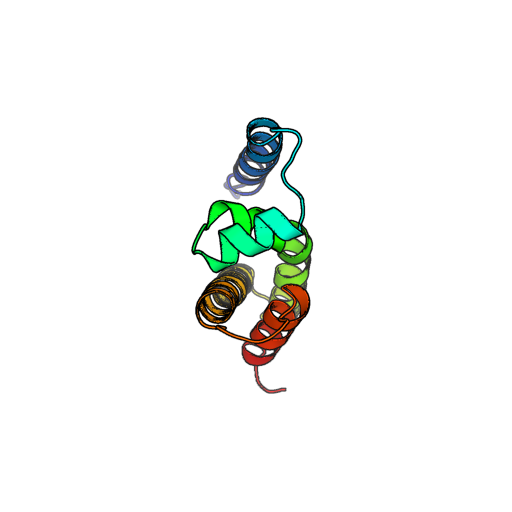4 2.481 6.700 1.00 90.12 94 ILE A CA 1
ATOM 751 C C . ILE A 1 94 ? 2.014 2.357 5.925 1.00 90.12 94 ILE A C 1
ATOM 753 O O . ILE A 1 94 ? 2.211 1.421 5.156 1.00 90.12 94 ILE A O 1
ATOM 757 N N . GLN A 1 95 ? 2.969 3.244 6.217 1.00 92.69 95 GLN A N 1
ATOM 758 C CA . GLN A 1 95 ? 4.305 3.251 5.622 1.00 92.69 95 GLN A CA 1
ATOM 759 C C . GLN A 1 95 ? 5.030 1.941 5.902 1.00 92.69 95 GLN A C 1
ATOM 761 O O . GLN A 1 95 ? 5.596 1.327 5.002 1.00 92.69 95 GLN A O 1
ATOM 766 N N . SER A 1 96 ? 5.013 1.520 7.168 1.00 93.50 96 SER A N 1
ATOM 767 C CA . SER A 1 96 ? 5.737 0.340 7.621 1.00 93.50 96 SER A CA 1
ATOM 768 C C . SER A 1 96 ? 5.201 -0.919 6.953 1.00 93.50 96 SER A C 1
ATOM 770 O O . SER A 1 96 ? 6.004 -1.701 6.450 1.00 93.50 96 SER A O 1
ATOM 772 N N . ILE A 1 97 ? 3.874 -1.072 6.878 1.00 94.00 97 ILE A N 1
ATOM 773 C CA . ILE A 1 97 ? 3.239 -2.217 6.216 1.00 94.00 97 ILE A CA 1
ATOM 774 C C . ILE A 1 97 ? 3.595 -2.221 4.725 1.00 94.00 97 ILE A C 1
ATOM 776 O O . ILE A 1 97 ? 4.083 -3.227 4.221 1.00 94.00 97 ILE A O 1
ATOM 780 N N . ILE A 1 98 ? 3.452 -1.086 4.031 1.00 95.31 98 ILE A N 1
ATOM 781 C CA . ILE A 1 98 ? 3.746 -0.994 2.594 1.00 95.31 98 ILE A CA 1
ATOM 782 C C . ILE A 1 98 ? 5.196 -1.384 2.289 1.00 95.31 98 ILE A C 1
ATOM 784 O O . ILE A 1 98 ? 5.427 -2.230 1.429 1.00 95.31 98 ILE A O 1
ATOM 788 N N . TYR A 1 99 ? 6.188 -0.799 2.973 1.00 94.56 99 TYR A N 1
ATOM 789 C CA . TYR A 1 99 ? 7.594 -1.109 2.681 1.00 94.56 99 TYR A CA 1
ATOM 790 C C . TYR A 1 99 ? 7.988 -2.524 3.101 1.00 94.56 99 TYR A C 1
ATOM 792 O O . TYR A 1 99 ? 8.804 -3.148 2.424 1.00 94.56 99 TYR A O 1
ATOM 800 N N . LYS A 1 100 ? 7.411 -3.043 4.191 1.00 94.44 100 LYS A N 1
ATOM 801 C CA . LYS A 1 100 ? 7.597 -4.436 4.608 1.00 94.44 100 LYS A CA 1
ATOM 802 C C . LYS A 1 100 ? 7.082 -5.386 3.527 1.00 94.44 100 LYS A C 1
ATOM 804 O O . LYS A 1 100 ? 7.850 -6.204 3.033 1.00 94.44 100 LYS A O 1
ATOM 809 N N . THR A 1 101 ? 5.831 -5.226 3.104 1.00 94.25 101 THR A N 1
ATOM 810 C CA . THR A 1 101 ? 5.223 -6.058 2.061 1.00 94.25 101 THR A CA 1
ATOM 811 C C . THR A 1 101 ? 5.935 -5.903 0.716 1.00 94.25 101 THR A C 1
ATOM 813 O O . THR A 1 101 ? 6.142 -6.886 0.010 1.00 94.25 101 THR A O 1
ATOM 816 N N . ALA A 1 102 ? 6.365 -4.689 0.359 1.00 95.00 102 ALA A N 1
ATOM 817 C CA . ALA A 1 102 ? 7.166 -4.466 -0.841 1.00 95.00 102 ALA A CA 1
ATOM 818 C C . ALA A 1 102 ? 8.468 -5.266 -0.796 1.00 95.00 102 ALA A C 1
ATOM 820 O O . ALA A 1 102 ? 8.790 -5.942 -1.765 1.00 95.00 102 ALA A O 1
ATOM 821 N N . LYS A 1 103 ? 9.177 -5.248 0.338 1.00 93.88 103 LYS A N 1
ATOM 822 C CA . LYS A 1 103 ? 10.411 -6.015 0.530 1.00 93.88 103 LYS A CA 1
ATOM 823 C C . LYS A 1 103 ? 10.188 -7.526 0.417 1.00 93.88 103 LYS A C 1
ATOM 825 O O . LYS A 1 103 ? 11.029 -8.202 -0.157 1.00 93.88 103 LYS A O 1
ATOM 830 N N . GLU A 1 104 ? 9.079 -8.048 0.938 1.00 93.44 104 GLU A N 1
ATOM 831 C CA . GLU A 1 104 ? 8.715 -9.473 0.824 1.00 93.44 104 GLU A CA 1
ATOM 832 C C . GLU A 1 104 ? 8.470 -9.919 -0.625 1.00 93.44 104 GLU A C 1
ATOM 834 O O . GLU A 1 104 ? 8.615 -11.097 -0.939 1.00 93.44 104 GLU A O 1
ATOM 839 N N . LEU A 1 105 ? 8.079 -8.984 -1.494 1.00 91.31 105 LEU A N 1
ATOM 840 C CA . LEU A 1 105 ? 7.797 -9.218 -2.910 1.00 91.31 105 LEU A CA 1
ATOM 841 C C . LEU A 1 105 ? 8.965 -8.864 -3.834 1.00 91.31 105 LEU A C 1
ATOM 843 O O . LEU A 1 105 ? 8.842 -9.003 -5.052 1.00 91.31 105 LEU A O 1
ATOM 847 N N . LEU A 1 106 ? 10.091 -8.407 -3.288 1.00 90.81 106 LEU A N 1
ATOM 848 C CA . LEU A 1 106 ? 11.318 -8.316 -4.064 1.00 90.81 106 LEU A CA 1
ATOM 849 C C . LEU A 1 106 ? 11.876 -9.731 -4.269 1.00 90.81 106 LEU A C 1
ATOM 851 O O . LEU A 1 106 ? 11.862 -10.528 -3.325 1.00 90.81 106 LEU A O 1
ATOM 855 N N . PRO A 1 107 ? 12.372 -10.062 -5.475 1.00 82.88 107 PRO A N 1
ATOM 856 C CA . PRO A 1 107 ? 13.099 -11.304 -5.674 1.00 82.88 107 PRO A CA 1
ATOM 857 C C . PRO A 1 107 ? 14.270 -11.340 -4.687 1.00 82.88 107 PRO A C 1
ATOM 859 O O . PRO A 1 107 ? 14.879 -10.305 -4.405 1.00 82.88 107 PRO A O 1
ATOM 862 N N . MET A 1 108 ? 14.557 -12.519 -4.130 1.00 69.19 108 MET A N 1
ATOM 863 C CA . MET A 1 108 ? 15.755 -12.696 -3.312 1.00 69.19 108 MET A CA 1
ATOM 864 C C . MET A 1 108 ? 16.969 -12.353 -4.177 1.00 69.19 108 MET A C 1
ATOM 866 O O . MET A 1 108 ? 17.257 -13.062 -5.140 1.00 69.19 108 MET A O 1
ATOM 870 N N . VAL A 1 109 ? 17.606 -11.228 -3.851 1.00 53.56 109 VAL A N 1
ATOM 871 C CA . VAL A 1 109 ? 18.924 -10.836 -4.362 1.00 53.56 109 VAL A CA 1
ATOM 872 C C . VAL A 1 109 ? 19.987 -11.611 -3.604 1.00 53.56 109 VAL A C 1
ATOM 874 O O . VAL A 1 109 ? 19.850 -11.707 -2.360 1.00 53.56 109 VAL A O 1
#

Secondary structure (DSSP, 8-state):
------SSHHHHHHHHHHHHHT--TT--HHHHHHHHHTT-HHHHHHHHHHHHHHHHHHHHHHH--HHHHHHHHHHHHHHHHHHHHH--SS---HHHHHHHHHHHTS---

Mean predicted aligned error: 10.03 Å

Radius of gyration: 15.72 Å; Cα contacts (8 Å, |Δi|>4): 69; chains: 1; bounding box: 35×32×56 Å

Solvent-accessible surface area (backbone atoms only — not comparable to full-atom values): 6488 Å² total; per-residue (Å²): 133,88,83,81,93,74,73,72,68,70,58,54,55,53,55,59,53,50,59,69,75,60,68,59,97,74,78,43,75,67,54,30,50,53,40,24,40,75,65,36,61,69,35,38,51,65,72,42,52,89,45,53,65,56,48,32,52,54,33,30,74,71,61,76,31,69,68,58,10,51,53,52,40,50,51,25,53,55,50,29,51,55,50,48,48,66,60,86,86,71,98,75,54,72,66,58,43,42,54,50,41,43,58,73,69,47,78,91,124

Sequence (109 aa):
MGKERGLSENRLSIINNRFDLIADKDETPESLFAKARAGDIQAFELLIDPYLKKIYSIMLNVYENSEDASRISQEVFIKAFRELINEKGKSVSIQSIIYKTAKELLPMV